Protein AF-A0A968CPI1-F1 (afdb_monomer_lite)

Foldseek 3Di:
DVVCPPDDDPCPPPDPVVVLVVCVVVVPPCSPPDDADDDPPPGDDDPVVVCCVPPNDDDDF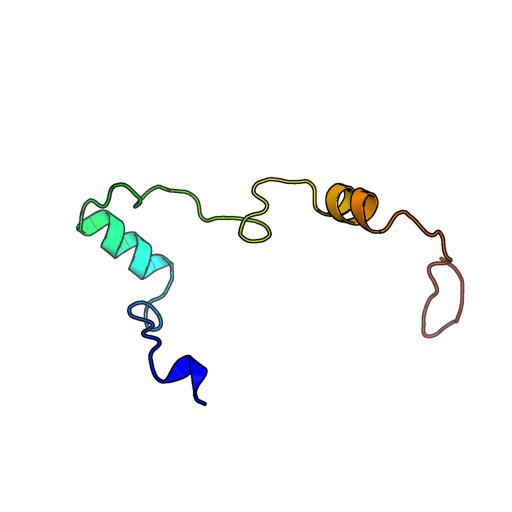DADPPPRDTD

Secondary structure (DSSP, 8-state):
-TGGGG---TTTTS-HHHHHHHHHHTT-TTTTPPPP-SSTTT-S--HHHHHHHHH-------B-TTT--B-

Radius of gyration: 21.47 Å; chains: 1; bounding box: 41×31×51 Å

Sequence (71 aa):
QRQLSRALFPIGHLTKREVRKLADKLDLPTKNRKDSQGICFLGQIQYPEFVKFHLGEKTGDIVNMETQEKL

Structure (mmCIF, N/CA/C/O backbone):
data_AF-A0A968CPI1-F1
#
_entry.id   AF-A0A968CPI1-F1
#
loop_
_atom_site.group_PDB
_atom_site.id
_atom_site.type_symbol
_atom_site.label_atom_id
_atom_site.label_alt_id
_atom_site.label_comp_id
_atom_site.label_asym_id
_atom_site.label_entity_id
_atom_site.label_seq_id
_atom_site.pdbx_PDB_ins_code
_atom_site.Cartn_x
_atom_site.Cartn_y
_atom_site.Cartn_z
_atom_site.occupancy
_atom_site.B_iso_or_equiv
_atom_site.auth_seq_id
_atom_site.auth_comp_id
_atom_site.auth_asym_id
_atom_site.auth_atom_id
_atom_site.pdbx_PDB_model_num
ATOM 1 N N . GLN A 1 1 ? -7.545 -21.737 -8.215 1.00 76.69 1 GLN A N 1
ATOM 2 C CA . GLN A 1 1 ? -7.524 -20.294 -7.880 1.00 76.69 1 GLN A CA 1
ATOM 3 C C . GLN A 1 1 ? -7.658 -19.448 -9.157 1.00 76.69 1 GLN A C 1
ATOM 5 O O . GLN A 1 1 ? -6.668 -19.197 -9.831 1.00 76.69 1 GLN A O 1
ATOM 10 N N . ARG A 1 2 ? -8.882 -19.046 -9.548 1.00 91.56 2 ARG A N 1
ATOM 11 C CA . ARG A 1 2 ? -9.147 -18.406 -10.861 1.00 91.56 2 ARG A CA 1
ATOM 12 C C . ARG A 1 2 ? -8.542 -17.003 -10.988 1.00 91.56 2 ARG A C 1
ATOM 14 O O . ARG A 1 2 ? -8.008 -16.675 -12.039 1.00 91.56 2 ARG A O 1
ATOM 21 N N . GLN A 1 3 ? -8.580 -16.202 -9.924 1.00 91.06 3 GLN A N 1
ATOM 22 C CA . GLN A 1 3 ? -8.094 -14.816 -9.949 1.00 91.06 3 GLN A CA 1
ATOM 23 C C . GLN A 1 3 ? -6.574 -14.716 -10.161 1.00 91.06 3 GLN A C 1
ATOM 25 O O . GLN A 1 3 ? -6.129 -13.867 -10.923 1.00 91.06 3 GLN A O 1
ATOM 30 N N . LEU A 1 4 ? -5.780 -15.614 -9.565 1.00 93.69 4 LEU A N 1
ATOM 31 C CA . LEU A 1 4 ? -4.319 -15.591 -9.728 1.00 93.69 4 LEU A CA 1
ATOM 32 C C . LEU A 1 4 ? -3.828 -16.172 -11.055 1.00 93.69 4 LEU A C 1
ATOM 34 O O . LEU A 1 4 ? -2.686 -15.929 -11.421 1.00 93.69 4 LEU A O 1
ATOM 38 N N . SER A 1 5 ? -4.674 -16.892 -11.798 1.00 94.88 5 SER A N 1
ATOM 39 C CA . SER A 1 5 ? -4.267 -17.564 -13.045 1.00 94.88 5 SER A CA 1
ATOM 40 C C . SER A 1 5 ? -3.698 -16.622 -14.116 1.00 94.88 5 SER A C 1
ATOM 42 O O . SER A 1 5 ? -3.022 -17.076 -15.032 1.00 94.88 5 SER A O 1
ATOM 44 N N . ARG A 1 6 ? -3.970 -15.316 -14.002 1.00 94.12 6 ARG A N 1
ATOM 45 C CA . ARG A 1 6 ? -3.507 -14.269 -14.926 1.00 94.12 6 ARG A CA 1
ATOM 46 C C . ARG A 1 6 ? -2.626 -13.212 -14.252 1.00 94.12 6 ARG A C 1
ATOM 48 O O . ARG A 1 6 ? -2.292 -12.220 -14.892 1.00 94.12 6 ARG A O 1
ATOM 55 N N . ALA A 1 7 ? -2.288 -13.385 -12.975 1.00 95.31 7 ALA A N 1
ATOM 56 C CA . ALA A 1 7 ? -1.448 -12.449 -12.239 1.00 95.31 7 ALA A CA 1
ATOM 57 C C . ALA A 1 7 ? 0.028 -12.846 -12.372 1.00 95.31 7 ALA A C 1
ATOM 59 O O . ALA A 1 7 ? 0.382 -14.009 -12.195 1.00 95.31 7 ALA A O 1
ATOM 60 N N . LEU A 1 8 ? 0.892 -11.868 -12.647 1.00 95.75 8 LEU A N 1
ATOM 61 C CA . LEU A 1 8 ? 2.343 -12.030 -12.607 1.00 95.75 8 LEU A CA 1
ATOM 62 C C . LEU A 1 8 ? 2.903 -11.178 -11.470 1.00 95.75 8 LEU A C 1
ATOM 64 O O . LEU A 1 8 ? 2.481 -10.037 -11.283 1.00 95.75 8 LEU A O 1
ATOM 68 N N . PHE A 1 9 ? 3.893 -11.712 -10.755 1.00 96.00 9 PHE A N 1
ATOM 69 C CA . PHE A 1 9 ? 4.600 -11.018 -9.674 1.00 96.00 9 PHE A CA 1
ATOM 70 C C . PHE A 1 9 ? 6.100 -10.920 -10.003 1.00 96.00 9 PHE A C 1
ATOM 72 O O . PHE A 1 9 ? 6.907 -11.618 -9.387 1.00 96.00 9 PHE A O 1
ATOM 79 N N . PRO A 1 10 ? 6.509 -10.078 -10.977 1.00 95.62 10 PRO A N 1
ATOM 80 C CA . PRO A 1 10 ? 7.865 -10.102 -11.538 1.00 95.62 10 PRO A CA 1
ATOM 81 C C . PRO A 1 10 ? 8.970 -9.839 -10.514 1.00 95.62 10 PRO A C 1
ATOM 83 O O . PRO A 1 10 ? 10.082 -10.322 -10.673 1.00 95.62 10 PRO A O 1
ATOM 86 N N . ILE A 1 11 ? 8.657 -9.096 -9.452 1.00 96.75 11 ILE A N 1
ATOM 87 C CA . ILE A 1 11 ? 9.600 -8.735 -8.388 1.00 96.75 11 ILE A CA 1
ATOM 88 C C . ILE A 1 11 ? 9.417 -9.568 -7.113 1.00 96.75 11 ILE A C 1
ATOM 90 O O . ILE A 1 11 ? 10.087 -9.305 -6.124 1.00 96.75 11 ILE A O 1
ATOM 94 N N . GLY A 1 12 ? 8.508 -10.551 -7.104 1.00 96.81 12 GLY A N 1
ATOM 95 C CA . GLY A 1 12 ? 8.138 -11.289 -5.887 1.00 96.81 12 GLY A CA 1
ATOM 96 C C . GLY A 1 12 ? 9.274 -12.111 -5.269 1.00 96.81 12 GLY A C 1
ATOM 97 O O . GLY A 1 12 ? 9.224 -12.427 -4.088 1.00 96.81 12 GLY A O 1
ATOM 98 N N . HIS A 1 13 ? 10.304 -12.427 -6.054 1.00 97.56 13 HIS A N 1
ATOM 99 C CA . HIS A 1 13 ? 11.503 -13.143 -5.614 1.00 97.56 13 HIS A CA 1
ATOM 100 C C . HIS A 1 13 ? 12.625 -12.211 -5.124 1.00 97.56 13 HIS A C 1
ATOM 102 O O . HIS A 1 13 ? 13.660 -12.695 -4.676 1.00 97.56 13 HIS A O 1
ATOM 108 N N . LEU A 1 14 ? 12.448 -10.891 -5.236 1.00 98.31 14 LEU A N 1
ATOM 109 C CA . LEU A 1 14 ? 13.450 -9.897 -4.869 1.00 98.31 14 LEU A CA 1
ATOM 110 C C . LEU A 1 14 ? 13.107 -9.262 -3.528 1.00 98.31 14 LEU A C 1
ATOM 112 O O . LEU A 1 14 ? 11.960 -8.918 -3.237 1.00 98.31 14 LEU A O 1
ATOM 116 N N . THR A 1 15 ? 14.133 -9.001 -2.731 1.00 98.38 15 THR A N 1
ATOM 117 C CA . THR A 1 15 ? 13.999 -8.128 -1.572 1.00 98.38 15 THR A CA 1
ATOM 118 C C . THR A 1 15 ? 13.778 -6.684 -2.017 1.00 98.38 15 THR A C 1
ATOM 120 O O . THR A 1 15 ? 14.241 -6.229 -3.066 1.00 98.38 15 THR A O 1
ATOM 123 N N . LYS A 1 16 ? 13.149 -5.889 -1.150 1.00 96.69 16 LYS A N 1
ATOM 124 C CA . LYS A 1 16 ? 12.962 -4.449 -1.379 1.00 96.69 16 LYS A CA 1
ATOM 125 C C . LYS A 1 16 ? 14.274 -3.710 -1.679 1.00 96.69 16 LYS A C 1
ATOM 127 O O . LYS A 1 16 ? 14.295 -2.784 -2.488 1.00 96.69 16 LYS A O 1
ATOM 132 N N . ARG A 1 17 ? 15.376 -4.121 -1.040 1.00 97.88 17 ARG A N 1
ATOM 133 C CA . ARG A 1 17 ? 16.705 -3.532 -1.260 1.00 97.88 17 ARG A CA 1
ATOM 134 C C . ARG A 1 17 ? 17.226 -3.832 -2.665 1.00 97.88 17 ARG A C 1
ATOM 136 O O . ARG A 1 17 ? 17.809 -2.947 -3.282 1.00 97.88 17 ARG A O 1
ATOM 143 N N . GLU A 1 18 ? 17.023 -5.046 -3.167 1.00 98.31 18 GLU A N 1
ATOM 144 C CA . GLU A 1 18 ? 17.420 -5.433 -4.528 1.00 98.31 18 GLU A CA 1
ATOM 145 C 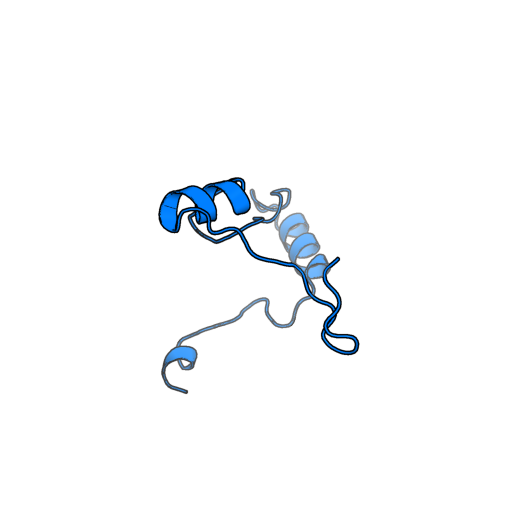C . GLU A 1 18 ? 16.604 -4.690 -5.582 1.00 98.31 18 GLU A C 1
ATOM 147 O O . GLU A 1 18 ? 17.185 -4.158 -6.526 1.00 98.31 18 GLU A O 1
ATOM 152 N N . VAL A 1 19 ? 15.291 -4.548 -5.373 1.00 98.00 19 VAL A N 1
ATOM 153 C CA . VAL A 1 19 ? 14.424 -3.748 -6.253 1.00 98.00 19 VAL A CA 1
ATOM 154 C C . VAL A 1 19 ? 14.915 -2.299 -6.347 1.00 98.00 19 VAL A C 1
ATOM 156 O O . VAL A 1 19 ? 15.017 -1.762 -7.448 1.00 98.00 19 VAL A O 1
ATOM 159 N N . ARG A 1 20 ? 15.285 -1.667 -5.221 1.00 97.94 20 ARG A N 1
ATOM 160 C CA . ARG A 1 20 ? 15.833 -0.297 -5.234 1.00 97.94 20 ARG A CA 1
ATOM 161 C C . ARG A 1 20 ? 17.178 -0.203 -5.953 1.00 97.94 20 ARG A C 1
ATOM 163 O O . ARG A 1 20 ? 17.329 0.651 -6.816 1.00 97.94 20 ARG A O 1
ATOM 170 N N . LYS A 1 21 ? 18.106 -1.130 -5.689 1.00 98.19 21 LYS A N 1
ATOM 171 C CA . LYS A 1 21 ? 19.396 -1.193 -6.402 1.00 98.19 21 LYS A CA 1
ATOM 172 C C . LYS A 1 21 ? 19.216 -1.319 -7.919 1.00 98.19 21 LYS A C 1
ATOM 174 O O . LYS A 1 21 ? 19.959 -0.700 -8.675 1.00 98.19 21 LYS A O 1
ATOM 179 N N . LEU A 1 22 ? 18.251 -2.126 -8.368 1.00 98.12 22 LEU A N 1
ATOM 180 C CA . LEU A 1 22 ? 17.927 -2.272 -9.789 1.00 98.12 22 LEU A CA 1
ATOM 181 C C . LEU A 1 22 ? 17.340 -0.982 -10.369 1.00 98.12 22 LEU A C 1
ATOM 183 O O . LEU A 1 22 ? 17.766 -0.564 -11.441 1.00 98.12 22 LEU A O 1
ATOM 187 N N . ALA A 1 23 ? 16.415 -0.335 -9.655 1.00 98.19 23 ALA A N 1
ATOM 188 C CA . ALA A 1 23 ? 15.849 0.946 -10.070 1.00 98.19 23 ALA A CA 1
ATOM 189 C C . ALA A 1 23 ? 16.919 2.045 -10.191 1.00 98.19 23 ALA A C 1
ATOM 191 O O . ALA A 1 23 ? 16.870 2.832 -11.134 1.00 98.19 23 ALA A O 1
ATOM 192 N N . ASP A 1 24 ? 17.902 2.061 -9.285 1.00 98.25 24 ASP A N 1
ATOM 193 C CA . ASP A 1 24 ? 19.050 2.969 -9.347 1.00 98.25 24 ASP A CA 1
ATOM 194 C C . ASP A 1 24 ? 19.956 2.670 -10.545 1.00 98.25 24 ASP A C 1
ATOM 196 O O . ASP A 1 24 ? 20.295 3.579 -11.302 1.00 98.25 24 ASP A O 1
ATOM 200 N N . LYS A 1 25 ? 20.311 1.394 -10.751 1.00 98.38 25 LYS A N 1
ATOM 201 C CA . LYS A 1 25 ? 21.163 0.947 -11.865 1.00 98.38 25 LYS A CA 1
ATOM 202 C C . LYS A 1 25 ? 20.551 1.254 -13.236 1.00 98.38 25 LYS A C 1
ATOM 204 O O . LYS A 1 25 ? 21.287 1.539 -14.173 1.00 98.38 25 LYS A O 1
ATOM 209 N N . LEU A 1 26 ? 19.228 1.151 -13.354 1.00 98.12 26 LEU A N 1
ATOM 210 C CA . LEU A 1 26 ? 18.476 1.409 -14.587 1.00 98.12 26 LEU A CA 1
ATOM 211 C C . LEU A 1 26 ? 18.067 2.881 -14.752 1.00 98.12 26 LEU A C 1
ATOM 213 O O . LEU A 1 26 ? 17.360 3.199 -15.703 1.00 98.12 26 LEU A O 1
ATOM 217 N N . ASP A 1 27 ? 18.475 3.755 -13.829 1.00 97.88 27 ASP A N 1
ATOM 218 C CA . ASP A 1 27 ? 18.153 5.184 -13.826 1.00 97.88 27 ASP A CA 1
ATOM 219 C C . ASP A 1 27 ? 16.644 5.486 -13.937 1.00 97.88 27 ASP A C 1
ATOM 221 O O . ASP A 1 27 ? 16.200 6.380 -14.656 1.00 97.88 27 ASP A O 1
ATOM 225 N N . LEU A 1 28 ? 15.816 4.723 -13.212 1.00 98.19 28 LEU A N 1
ATOM 226 C CA . LEU A 1 28 ? 14.368 4.918 -13.266 1.00 98.19 28 LEU A CA 1
ATOM 227 C C . LEU A 1 28 ? 13.965 6.241 -12.590 1.00 98.19 28 LEU A C 1
ATOM 229 O O . LEU A 1 28 ? 14.408 6.506 -11.468 1.00 98.19 28 LEU A O 1
ATOM 233 N N . PRO A 1 29 ? 13.023 7.022 -13.157 1.00 97.88 29 PRO A N 1
ATOM 234 C CA . PRO A 1 29 ? 12.549 8.270 -12.545 1.00 97.88 29 PRO A CA 1
ATOM 235 C C . PRO A 1 29 ? 12.018 8.099 -11.113 1.00 97.88 29 PRO A C 1
ATOM 237 O O . PRO A 1 29 ? 12.084 9.006 -10.287 1.00 97.88 29 PRO A O 1
ATOM 240 N N . THR A 1 30 ? 11.493 6.915 -10.793 1.00 96.88 30 THR A N 1
ATOM 241 C CA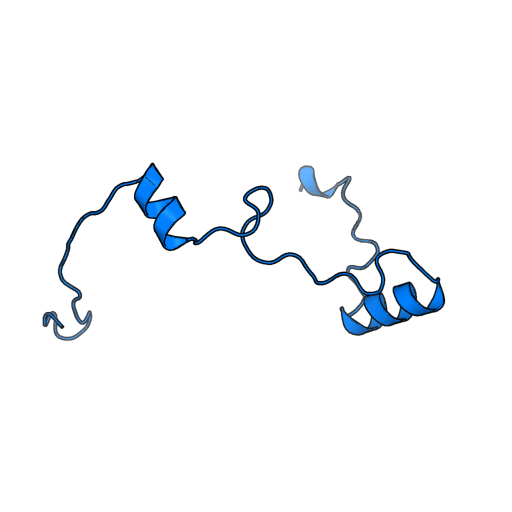 . THR A 1 30 ? 10.906 6.592 -9.488 1.00 96.88 30 THR A CA 1
ATOM 242 C C . THR A 1 30 ? 11.897 6.016 -8.478 1.00 96.88 30 THR A C 1
ATOM 244 O O . THR A 1 30 ? 11.477 5.719 -7.362 1.00 96.88 30 THR A O 1
ATOM 247 N N . LYS A 1 31 ? 13.184 5.852 -8.817 1.00 97.56 31 LYS A N 1
ATOM 248 C CA . LYS A 1 31 ? 14.190 5.179 -7.966 1.00 97.56 31 LYS A CA 1
ATOM 249 C C . LYS A 1 31 ? 14.299 5.754 -6.545 1.00 97.56 31 LYS A C 1
ATOM 251 O O . LYS A 1 31 ? 14.415 5.010 -5.575 1.00 97.56 31 LYS A O 1
ATOM 256 N N . ASN A 1 32 ? 14.125 7.072 -6.417 1.00 96.56 32 ASN A N 1
ATOM 257 C CA . ASN A 1 32 ? 14.185 7.807 -5.149 1.00 96.56 32 ASN A CA 1
ATOM 258 C C . ASN A 1 32 ? 12.807 8.103 -4.534 1.00 96.56 32 ASN A C 1
ATOM 260 O O . ASN A 1 32 ? 12.716 8.761 -3.494 1.00 96.56 32 ASN A O 1
ATOM 264 N N . ARG A 1 33 ? 11.714 7.657 -5.164 1.00 96.12 33 ARG A N 1
ATOM 265 C CA . ARG A 1 33 ? 10.361 7.932 -4.675 1.00 96.12 33 ARG A CA 1
ATOM 266 C C . ARG A 1 33 ? 10.138 7.200 -3.347 1.00 96.12 33 ARG A C 1
ATOM 268 O O . ARG A 1 33 ? 10.443 6.016 -3.214 1.00 96.12 33 ARG A O 1
ATOM 275 N N . LYS A 1 34 ? 9.595 7.907 -2.351 1.00 93.50 34 LYS A N 1
ATOM 276 C CA . LYS A 1 34 ? 9.168 7.288 -1.087 1.00 93.50 34 LYS A CA 1
ATOM 277 C C . LYS A 1 34 ? 8.020 6.312 -1.353 1.00 93.50 34 LYS A C 1
ATOM 279 O O . LYS A 1 34 ? 7.181 6.563 -2.219 1.00 93.50 34 LYS A O 1
ATOM 284 N N . ASP A 1 35 ? 7.983 5.217 -0.600 1.00 91.38 35 ASP A N 1
ATOM 285 C CA . ASP A 1 35 ? 6.904 4.241 -0.735 1.00 91.38 35 ASP A CA 1
ATOM 286 C C . ASP A 1 35 ? 5.587 4.849 -0.247 1.00 91.38 35 ASP A C 1
ATOM 288 O O . ASP A 1 35 ? 5.571 5.726 0.621 1.00 91.38 35 ASP A O 1
ATOM 292 N N . SER A 1 36 ? 4.474 4.365 -0.795 1.00 89.38 36 SER A N 1
ATOM 293 C CA . SER A 1 36 ? 3.157 4.770 -0.305 1.00 89.38 36 SER A CA 1
ATOM 294 C C . SER A 1 36 ? 2.959 4.283 1.135 1.00 89.38 36 SER A C 1
ATOM 296 O O . SER A 1 36 ? 3.452 3.219 1.512 1.00 89.38 36 SER A O 1
ATOM 298 N N . GLN A 1 37 ? 2.268 5.083 1.941 1.00 88.38 37 GLN A N 1
ATOM 299 C CA . GLN A 1 37 ? 1.857 4.769 3.311 1.00 88.38 37 GLN A CA 1
ATOM 300 C C . GLN A 1 37 ? 0.342 4.972 3.405 1.00 88.38 37 GLN A C 1
ATOM 302 O O . GLN A 1 37 ? -0.196 5.826 2.700 1.00 88.38 37 GLN A O 1
ATOM 307 N N . GLY A 1 38 ? -0.331 4.213 4.270 1.00 85.88 38 GLY A N 1
ATOM 308 C CA . GLY A 1 38 ? -1.787 4.265 4.416 1.00 85.88 38 GLY A CA 1
ATOM 309 C C . GLY A 1 38 ? -2.543 3.379 3.420 1.00 85.88 38 GLY A C 1
ATOM 310 O O . GLY A 1 38 ? -1.970 2.500 2.775 1.00 85.88 38 GLY A O 1
ATOM 311 N N . ILE A 1 39 ? -3.856 3.592 3.332 1.00 86.75 39 ILE A N 1
ATOM 312 C CA . ILE A 1 39 ? -4.761 2.807 2.484 1.00 86.75 39 ILE A CA 1
ATOM 313 C C . ILE A 1 39 ? -4.667 3.304 1.040 1.00 86.75 39 ILE A C 1
ATOM 315 O O . ILE A 1 39 ? -4.709 4.510 0.780 1.00 86.75 39 ILE A O 1
ATOM 319 N N . CYS A 1 40 ? -4.561 2.372 0.087 1.00 89.19 40 CYS A N 1
ATOM 320 C CA . CYS A 1 40 ? -4.569 2.697 -1.337 1.00 89.19 40 CYS A CA 1
ATOM 321 C C . CYS A 1 40 ? -5.767 3.595 -1.686 1.00 89.19 40 CYS A C 1
ATOM 323 O O . CYS A 1 40 ? -6.872 3.374 -1.203 1.00 89.19 40 CYS A O 1
ATOM 325 N N . PHE A 1 41 ? -5.541 4.586 -2.553 1.00 85.62 41 PHE A N 1
ATOM 326 C CA . PHE A 1 41 ? -6.541 5.549 -3.047 1.00 85.62 41 PHE A CA 1
ATOM 327 C C . PHE A 1 41 ? -7.030 6.616 -2.059 1.00 85.62 41 PHE A C 1
ATOM 329 O O . PHE A 1 41 ? -7.598 7.605 -2.508 1.00 85.62 41 PHE A O 1
ATOM 336 N N . LEU A 1 42 ? -6.762 6.484 -0.757 1.00 85.25 42 LEU A N 1
ATOM 337 C CA . LEU A 1 42 ? -7.174 7.481 0.239 1.00 85.25 42 LEU A CA 1
ATOM 338 C C . LEU A 1 42 ? -6.129 8.577 0.494 1.00 85.25 42 LEU A C 1
ATOM 340 O O . LEU A 1 42 ? -6.438 9.594 1.105 1.00 85.25 42 LEU A O 1
ATOM 344 N N . GLY A 1 43 ? -4.905 8.412 -0.012 1.00 83.44 43 GLY A N 1
ATOM 345 C CA . GLY A 1 43 ? -3.838 9.400 0.150 1.00 83.44 43 GLY A CA 1
ATOM 346 C C . GLY A 1 43 ? -3.344 9.517 1.596 1.00 83.44 43 GLY A C 1
ATOM 347 O O . GLY A 1 43 ? -3.443 8.577 2.384 1.00 83.44 43 GLY A O 1
ATOM 348 N N . GLN A 1 44 ? -2.758 10.669 1.935 1.00 82.00 44 GLN A N 1
ATOM 349 C CA . GLN A 1 44 ? -2.306 10.960 3.297 1.00 82.00 44 GLN A CA 1
ATOM 350 C C . GLN A 1 44 ? -3.462 11.548 4.103 1.00 82.00 44 GLN A C 1
ATOM 352 O O . GLN A 1 44 ? -3.714 12.748 4.050 1.00 82.00 44 GLN A O 1
ATOM 357 N N . ILE A 1 45 ? -4.157 10.689 4.842 1.00 86.69 45 ILE A N 1
ATOM 358 C CA . ILE A 1 45 ? -5.242 11.085 5.740 1.00 86.69 45 ILE A CA 1
ATOM 359 C C . ILE A 1 45 ? -4.989 10.568 7.150 1.00 86.69 45 ILE A C 1
ATOM 361 O O . ILE A 1 45 ? -4.327 9.546 7.349 1.00 86.69 45 ILE A O 1
ATOM 365 N N . GLN A 1 46 ? -5.550 11.263 8.135 1.00 88.12 46 GLN A N 1
ATOM 366 C CA . GLN A 1 46 ? -5.585 10.760 9.500 1.00 88.12 46 GLN A CA 1
ATOM 367 C C . GLN A 1 46 ? -6.650 9.669 9.589 1.00 88.12 46 GLN A C 1
ATOM 369 O O . GLN A 1 46 ? -7.846 9.940 9.516 1.00 88.12 46 GLN A O 1
ATOM 374 N N . TYR A 1 47 ? -6.199 8.419 9.710 1.00 89.06 47 TYR A N 1
ATOM 375 C CA . TYR A 1 47 ? -7.084 7.256 9.747 1.00 89.06 47 TYR A CA 1
ATOM 376 C C . TYR A 1 47 ? -8.187 7.354 10.823 1.00 89.06 47 TYR A C 1
ATOM 378 O O . TYR A 1 47 ? -9.334 7.071 10.481 1.00 89.06 47 TYR A O 1
ATOM 386 N N . PRO A 1 48 ? -7.914 7.812 12.068 1.00 90.25 48 PRO A N 1
ATOM 387 C CA . PRO A 1 48 ? -8.966 7.976 13.075 1.00 90.25 48 PRO A CA 1
ATOM 388 C C . PRO A 1 48 ? -10.068 8.945 12.632 1.00 90.25 48 PRO A C 1
ATOM 390 O O . PRO A 1 48 ? -11.245 8.606 12.721 1.00 90.25 48 PRO A O 1
ATOM 393 N N . GLU A 1 49 ? -9.694 10.095 12.065 1.00 91.88 49 GLU A N 1
ATOM 394 C CA . GLU A 1 49 ? -10.645 11.098 11.567 1.00 91.88 49 GLU A CA 1
ATOM 395 C C . GLU A 1 49 ? -11.481 10.567 10.399 1.00 91.88 49 GLU A C 1
ATOM 397 O O . GLU A 1 49 ? -12.686 10.801 10.328 1.00 91.88 49 GLU A O 1
ATOM 402 N N . PHE A 1 50 ? -10.865 9.792 9.502 1.00 91.38 50 PHE A N 1
ATOM 403 C CA . PHE A 1 50 ? -11.578 9.154 8.398 1.00 91.38 50 PHE A CA 1
ATOM 404 C C . PHE A 1 50 ? -12.653 8.189 8.892 1.00 91.38 50 PHE A C 1
ATOM 406 O O . PHE A 1 50 ? -13.786 8.224 8.411 1.00 91.38 50 PHE A O 1
ATOM 413 N N . VAL A 1 51 ? -12.308 7.328 9.852 1.00 92.62 51 VAL A N 1
ATOM 414 C CA . VAL A 1 51 ? -13.250 6.358 10.421 1.00 92.62 51 VAL A CA 1
ATOM 415 C C . VAL A 1 51 ? -14.354 7.085 11.188 1.00 92.62 51 VAL A C 1
ATOM 417 O O . VAL A 1 51 ? -15.529 6.792 10.972 1.00 92.62 51 VAL A O 1
ATOM 420 N N . LYS A 1 52 ? -13.993 8.082 12.006 1.00 94.56 52 LYS A N 1
ATOM 421 C CA . LYS A 1 52 ? -14.925 8.931 12.757 1.00 94.56 52 LYS A CA 1
ATOM 422 C C . LYS A 1 52 ? -15.940 9.625 11.852 1.00 94.56 52 LYS A C 1
ATOM 424 O O . LYS A 1 52 ? -17.128 9.608 12.154 1.00 94.56 52 LYS A O 1
ATOM 429 N N . PHE A 1 53 ? -15.501 10.196 10.731 1.00 93.62 53 PHE A N 1
ATOM 430 C CA . PHE A 1 53 ? -16.392 10.865 9.781 1.00 93.62 53 PHE A CA 1
ATOM 431 C C . PHE A 1 53 ? -17.449 9.916 9.191 1.00 93.62 53 PHE A C 1
ATOM 433 O O . PHE A 1 53 ? -18.603 10.308 9.039 1.00 93.62 53 PHE A O 1
ATOM 440 N N . HIS A 1 54 ? -17.077 8.670 8.871 1.00 94.06 54 HIS A N 1
ATOM 441 C CA . HIS A 1 54 ? -17.980 7.721 8.208 1.00 94.06 54 HIS A CA 1
ATOM 442 C C . HIS A 1 54 ? -18.837 6.891 9.172 1.00 94.06 54 HIS A C 1
ATOM 444 O O . HIS A 1 54 ? -19.954 6.521 8.816 1.00 94.06 54 HIS A O 1
ATOM 450 N N . LEU A 1 55 ? -18.318 6.553 10.356 1.00 95.88 55 LEU A N 1
ATOM 451 C CA . LEU A 1 55 ? -18.984 5.656 11.311 1.00 95.88 55 LEU A CA 1
ATOM 452 C C . LEU A 1 55 ? -19.516 6.375 12.559 1.00 95.88 55 LEU A C 1
ATOM 454 O O . LEU A 1 55 ? -20.304 5.790 13.301 1.00 95.88 55 LEU A O 1
ATOM 458 N N . GLY A 1 56 ? -19.106 7.623 12.794 1.00 94.12 56 GLY A N 1
ATOM 459 C CA . GLY A 1 56 ? -19.364 8.337 14.041 1.00 94.12 56 GLY A CA 1
ATOM 460 C C . GLY A 1 56 ? -18.521 7.811 15.205 1.00 94.12 56 GLY A C 1
ATOM 461 O O . GLY A 1 56 ? -17.588 7.026 15.031 1.00 94.12 56 GLY A O 1
ATOM 462 N N . GLU A 1 57 ? -18.854 8.255 16.415 1.00 95.75 57 GLU A N 1
ATOM 463 C CA . GLU A 1 57 ? -18.207 7.806 17.650 1.00 95.75 57 GLU A CA 1
ATOM 464 C C . GLU A 1 57 ? -19.224 7.147 18.573 1.00 95.75 57 GLU A C 1
ATOM 466 O O . GLU A 1 57 ? -20.361 7.603 18.707 1.00 95.75 57 GLU A O 1
ATOM 471 N N . LYS A 1 58 ? -18.786 6.086 19.250 1.00 94.62 58 LYS A N 1
ATOM 472 C CA . LYS A 1 58 ? -19.528 5.459 20.337 1.00 94.62 58 LYS A CA 1
ATOM 473 C C . LYS A 1 58 ? -18.571 5.198 21.490 1.00 94.62 58 LYS A C 1
ATOM 475 O O . LYS A 1 58 ? -17.598 4.466 21.328 1.00 94.62 58 LYS A O 1
ATOM 480 N N . THR A 1 59 ? -18.848 5.805 22.638 1.00 95.12 59 THR A N 1
ATOM 481 C CA . THR A 1 59 ? -18.074 5.585 23.861 1.00 95.12 59 THR A CA 1
ATOM 482 C C . THR A 1 59 ? -18.384 4.212 24.462 1.00 95.12 59 THR A C 1
ATOM 484 O O . THR A 1 59 ? -19.461 3.646 24.254 1.00 95.12 59 THR A O 1
ATOM 487 N N . GLY A 1 60 ? -17.423 3.666 25.205 1.00 94.75 60 GLY A N 1
ATOM 488 C CA . GLY A 1 60 ? -17.538 2.392 25.905 1.00 94.75 60 GLY A CA 1
ATOM 489 C C . GLY A 1 60 ? -16.391 2.215 26.894 1.00 94.75 60 GLY A C 1
ATOM 490 O O . GLY A 1 60 ? -15.386 2.920 26.809 1.00 94.75 60 GLY A O 1
ATOM 491 N N . ASP A 1 61 ? -16.562 1.295 27.838 1.00 96.38 61 ASP A N 1
ATOM 492 C CA . ASP A 1 61 ? -15.534 0.987 28.829 1.00 96.38 61 ASP A CA 1
ATOM 493 C C . ASP A 1 61 ? -14.402 0.169 28.190 1.00 96.38 61 ASP A C 1
ATOM 495 O O . ASP A 1 61 ? -14.658 -0.757 27.414 1.00 96.38 61 ASP A O 1
ATOM 499 N N . ILE A 1 62 ? -13.152 0.469 28.547 1.00 95.81 62 ILE A N 1
ATOM 500 C CA . ILE A 1 62 ? -12.031 -0.431 28.266 1.00 95.81 62 ILE A CA 1
ATOM 501 C C . ILE A 1 62 ? -11.950 -1.393 29.448 1.00 95.81 62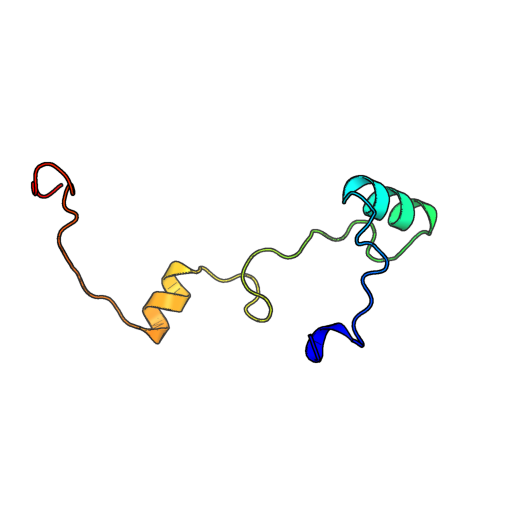 ILE A C 1
ATOM 503 O O . ILE A 1 62 ? -11.785 -0.956 30.582 1.00 95.81 62 ILE A O 1
ATOM 507 N N . VAL A 1 63 ? -12.109 -2.692 29.200 1.00 96.56 63 VAL A N 1
ATOM 508 C CA . VAL A 1 63 ? -12.1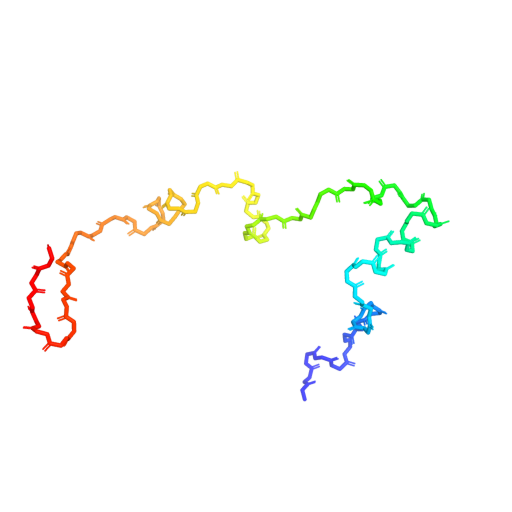52 -3.707 30.260 1.00 96.56 63 VAL A CA 1
ATOM 509 C C . VAL A 1 63 ? -10.996 -4.683 30.126 1.00 96.56 63 VAL A C 1
ATOM 511 O O . VAL A 1 63 ? -10.652 -5.114 29.022 1.00 96.56 63 VAL A O 1
ATOM 514 N N . ASN A 1 64 ? -10.396 -5.048 31.255 1.00 96.38 64 ASN A N 1
ATOM 515 C CA . ASN A 1 64 ? -9.465 -6.163 31.307 1.00 96.38 64 ASN A CA 1
ATOM 516 C C . ASN A 1 64 ? -10.247 -7.473 31.106 1.00 96.38 64 ASN A C 1
ATOM 518 O O . ASN A 1 64 ? -11.214 -7.741 31.814 1.00 96.38 64 ASN A O 1
ATOM 522 N N . MET A 1 65 ? -9.830 -8.295 30.141 1.00 94.69 65 MET A N 1
ATOM 523 C CA . MET A 1 65 ? -10.520 -9.548 29.813 1.00 94.69 65 MET A CA 1
ATOM 524 C C . MET A 1 65 ? -10.457 -10.598 30.931 1.00 94.69 65 MET A C 1
ATOM 526 O O . MET A 1 65 ? -11.365 -11.419 31.027 1.00 94.69 65 MET A O 1
ATOM 530 N N . GLU A 1 66 ? -9.410 -10.587 31.758 1.00 95.19 66 GLU A N 1
ATOM 531 C CA . GLU A 1 66 ? -9.207 -11.567 32.831 1.00 95.19 66 GLU A CA 1
ATOM 532 C C . GLU A 1 66 ? -9.908 -11.150 34.127 1.00 95.19 66 GLU A C 1
ATOM 534 O O . GLU A 1 66 ? -10.579 -11.970 34.750 1.00 95.19 66 GLU A O 1
ATOM 539 N N . THR A 1 67 ? -9.790 -9.878 34.525 1.00 94.88 67 THR A N 1
ATOM 540 C CA . THR A 1 67 ? -10.362 -9.384 35.792 1.00 94.88 67 THR A CA 1
ATOM 541 C C . THR A 1 67 ? -11.764 -8.795 35.642 1.00 94.88 67 THR A C 1
ATOM 543 O O . THR A 1 67 ? -12.447 -8.583 36.639 1.00 94.88 67 THR A O 1
ATOM 546 N N . GLN A 1 68 ? -12.208 -8.533 34.408 1.00 93.06 68 GLN A N 1
ATOM 547 C CA . GLN A 1 68 ? 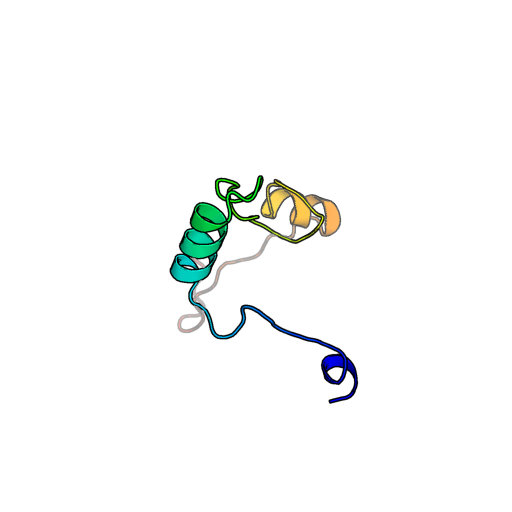-13.412 -7.753 34.082 1.00 93.06 68 GLN A CA 1
ATOM 548 C C . GLN A 1 68 ? -13.424 -6.330 34.660 1.00 93.06 68 GLN A C 1
ATOM 550 O O . GLN A 1 68 ? -14.449 -5.647 34.625 1.00 93.06 68 GLN A O 1
ATOM 555 N N . GLU A 1 69 ? -12.289 -5.853 35.165 1.00 93.88 69 GLU A N 1
ATOM 556 C CA . GLU A 1 69 ? -12.175 -4.508 35.706 1.00 93.88 69 GLU A CA 1
ATOM 557 C C . GLU A 1 69 ? -12.114 -3.485 34.576 1.00 93.88 69 GLU A C 1
ATOM 559 O O . GLU A 1 69 ? -11.482 -3.704 33.537 1.00 93.88 69 GLU A O 1
ATOM 564 N N . LYS A 1 70 ? -12.778 -2.352 34.799 1.00 90.69 70 LYS A N 1
ATOM 565 C CA . LYS A 1 70 ? -12.682 -1.185 33.926 1.00 90.69 70 LYS A CA 1
ATOM 566 C C . LYS A 1 70 ? -11.340 -0.495 34.166 1.00 90.69 70 LYS A C 1
ATOM 568 O O . LYS A 1 70 ? -10.967 -0.290 35.321 1.00 90.69 70 LYS A O 1
ATOM 573 N N . LEU A 1 71 ? -10.650 -0.161 33.078 1.00 84.50 71 LEU A N 1
ATOM 574 C CA . LEU A 1 71 ? -9.442 0.667 33.075 1.00 84.50 71 LEU A CA 1
ATOM 575 C C . LEU A 1 71 ? -9.773 2.148 33.284 1.00 84.50 71 LEU A C 1
ATOM 577 O O . LEU A 1 71 ? -10.826 2.598 32.774 1.00 84.50 71 LEU A O 1
#

pLDDT: mean 93.62, std 4.63, range [76.69, 98.38]